Protein AF-A0A6A6PPG0-F1 (afdb_monomer_lite)

Sequence (125 aa):
MTVLASHDFPDIAASISGHSCYSHFILSRYLDPEHLPNMVDIEEANVHFTKSNITAKWTAKEDLSILQLAEKAGLKPLFGCRSAMCGTCEVKLLKGRVYGPEGDFPKGIFICHSYPATAEIEIEL

Foldseek 3Di:
DDDDDDDDDDDDDDDDDDDDPPDPVVVVVPPDPDDDPPPAPDQKAWEQQPQVRDIFIDGVVVVDFLCVRCVVSVHDQFDDDLPCPPCRQWWAWPDADWPADADPDDRIGRSSGIGGNDNYTYIHD

pLDDT: mean 76.43, std 20.37, range [38.19, 96.38]

Secondary structure (DSSP, 8-state):
--------------------TTSSTTTTTSS-TT------S-SEEEEEETTTTEEEEEEGGGT--HHHHHHHTT-----SSSSSSSSTTEEEEEES-EES-B-SSTTEEETTT-EESSSEEEE--

Radius of gyration: 22.71 Å; chains: 1; bounding box: 48×79×25 Å

Organism: NCBI:txid245834

Structure (mmCIF, N/CA/C/O backbone):
data_AF-A0A6A6PPG0-F1
#
_entry.id   AF-A0A6A6PPG0-F1
#
loop_
_atom_site.group_PDB
_atom_site.id
_atom_site.type_symbol
_atom_site.label_atom_id
_atom_site.label_alt_id
_atom_site.label_comp_id
_atom_site.label_asym_id
_atom_site.label_entity_id
_atom_site.label_seq_id
_atom_site.pdbx_PDB_ins_code
_atom_site.Cartn_x
_atom_site.Cartn_y
_atom_site.Cartn_z
_atom_site.occupancy
_atom_site.B_iso_or_equiv
_atom_site.auth_seq_id
_atom_site.auth_comp_id
_atom_site.auth_asym_id
_atom_site.auth_atom_id
_atom_site.pdbx_PDB_model_num
ATOM 1 N N . MET A 1 1 ? 26.754 67.734 9.814 1.00 40.09 1 MET A N 1
ATOM 2 C CA . MET A 1 1 ? 25.555 67.644 8.955 1.00 40.09 1 MET A CA 1
ATOM 3 C C . MET A 1 1 ? 25.585 66.283 8.258 1.00 40.09 1 MET A C 1
ATOM 5 O O . MET A 1 1 ? 26.474 66.073 7.451 1.00 40.09 1 MET A O 1
ATOM 9 N N . THR A 1 2 ? 24.760 65.335 8.733 1.00 38.19 2 THR A N 1
ATOM 10 C CA . THR A 1 2 ? 23.830 64.429 7.993 1.00 38.19 2 THR A CA 1
ATOM 11 C C . THR A 1 2 ? 24.092 64.329 6.473 1.00 38.19 2 THR A C 1
ATOM 13 O O . THR A 1 2 ? 24.193 65.382 5.860 1.00 38.19 2 THR A O 1
ATOM 16 N N . VAL A 1 3 ? 24.161 63.218 5.722 1.00 44.75 3 VAL A N 1
ATOM 17 C CA . VAL A 1 3 ? 23.811 61.769 5.746 1.00 44.75 3 VAL A CA 1
ATOM 18 C C . VAL A 1 3 ? 24.525 61.151 4.508 1.00 44.75 3 VAL A C 1
ATOM 20 O O . VAL A 1 3 ? 24.883 61.896 3.605 1.00 44.75 3 VAL A O 1
ATOM 23 N N . LEU A 1 4 ? 24.830 59.857 4.390 1.00 44.75 4 LEU A N 1
ATOM 24 C CA . LEU A 1 4 ? 23.928 58.787 3.937 1.00 44.75 4 LEU A CA 1
ATOM 25 C C . LEU A 1 4 ? 24.674 57.447 3.975 1.00 44.75 4 LEU A C 1
ATOM 27 O O . LEU A 1 4 ? 25.876 57.371 3.726 1.00 44.75 4 LEU A O 1
ATOM 31 N N . ALA A 1 5 ? 23.900 56.411 4.276 1.00 43.97 5 ALA A N 1
ATOM 32 C CA . ALA A 1 5 ? 24.257 55.010 4.207 1.00 43.97 5 ALA A CA 1
ATOM 33 C C . ALA A 1 5 ? 24.546 54.559 2.767 1.00 43.97 5 ALA A C 1
ATOM 35 O O . ALA A 1 5 ? 23.942 55.063 1.821 1.00 43.97 5 ALA A O 1
ATOM 36 N N . SER A 1 6 ? 25.410 53.557 2.630 1.00 45.62 6 SER A N 1
ATOM 37 C CA . SER A 1 6 ? 25.021 52.203 2.210 1.00 45.62 6 SER A CA 1
ATOM 38 C C . SER A 1 6 ? 26.222 51.496 1.602 1.00 45.62 6 SER A C 1
ATOM 40 O O . SER A 1 6 ? 26.875 51.994 0.691 1.00 45.62 6 SER A O 1
ATOM 42 N N . HIS A 1 7 ? 26.503 50.336 2.179 1.00 44.81 7 HIS A N 1
ATOM 43 C CA . HIS A 1 7 ? 27.483 49.365 1.735 1.00 44.81 7 HIS A CA 1
ATOM 44 C C . HIS A 1 7 ? 27.183 48.890 0.314 1.00 44.81 7 HIS A C 1
ATOM 46 O O . HIS A 1 7 ? 26.040 48.537 0.040 1.00 44.81 7 HIS A O 1
ATOM 52 N N . ASP A 1 8 ? 28.216 48.790 -0.520 1.00 45.78 8 ASP A N 1
ATOM 53 C CA . ASP A 1 8 ? 28.284 47.766 -1.562 1.00 45.78 8 ASP A CA 1
ATOM 54 C C . ASP A 1 8 ? 29.752 47.510 -1.946 1.00 45.78 8 ASP A C 1
ATOM 56 O O . ASP A 1 8 ? 30.415 48.342 -2.559 1.00 45.78 8 ASP A O 1
ATOM 60 N N . PHE A 1 9 ? 30.282 46.382 -1.483 1.00 43.16 9 PHE A N 1
ATOM 61 C CA . PHE A 1 9 ? 31.496 45.710 -1.956 1.00 43.16 9 PHE A CA 1
ATOM 62 C C . PHE A 1 9 ? 31.308 44.215 -1.617 1.00 43.16 9 PHE A C 1
ATOM 64 O O . PHE A 1 9 ? 30.739 43.935 -0.555 1.00 43.16 9 PHE A O 1
ATOM 71 N N . PRO A 1 10 ? 31.887 43.248 -2.354 1.00 45.84 10 PRO A N 1
ATOM 72 C CA . PRO A 1 10 ? 32.477 43.323 -3.687 1.00 45.84 10 PRO A CA 1
ATOM 73 C C . PRO A 1 10 ? 32.045 42.201 -4.656 1.00 45.84 10 PRO A C 1
ATOM 75 O O . PRO A 1 10 ? 31.556 41.131 -4.297 1.00 45.84 10 PRO A O 1
ATOM 78 N N . ASP A 1 11 ? 32.360 42.505 -5.907 1.00 42.19 11 ASP A N 1
ATOM 79 C CA . ASP A 1 11 ? 32.605 41.662 -7.070 1.00 42.19 11 ASP A CA 1
ATOM 80 C C . ASP A 1 11 ? 33.652 40.530 -6.844 1.00 42.19 11 ASP A C 1
ATOM 82 O O . ASP A 1 11 ? 34.475 40.569 -5.927 1.00 42.19 11 ASP A O 1
ATOM 86 N N . ILE A 1 12 ? 33.695 39.618 -7.824 1.00 40.19 12 ILE A N 1
ATOM 87 C CA . ILE A 1 12 ? 34.789 38.703 -8.218 1.00 40.19 12 ILE A CA 1
ATOM 88 C C . ILE A 1 12 ? 34.938 37.338 -7.509 1.00 40.19 12 ILE A C 1
ATOM 90 O O . ILE A 1 12 ? 35.632 37.158 -6.513 1.00 40.19 12 ILE A O 1
ATOM 94 N N . ALA A 1 13 ? 34.359 36.343 -8.187 1.00 48.34 13 ALA A N 1
ATOM 95 C CA . ALA A 1 13 ? 34.917 35.039 -8.564 1.00 48.34 13 ALA A CA 1
ATOM 96 C C . ALA A 1 13 ? 36.011 34.385 -7.690 1.00 48.34 13 ALA A C 1
ATOM 98 O O . ALA A 1 13 ? 37.182 34.759 -7.717 1.00 48.34 13 ALA A O 1
ATOM 99 N N . ALA A 1 14 ? 35.660 33.228 -7.126 1.00 39.81 14 ALA A N 1
ATOM 100 C CA . ALA A 1 14 ? 36.604 32.146 -6.882 1.00 39.81 14 ALA A CA 1
ATOM 101 C C . ALA A 1 14 ? 36.008 30.831 -7.399 1.00 39.81 14 ALA A C 1
ATOM 103 O O . ALA A 1 14 ? 35.124 30.235 -6.784 1.00 39.81 14 ALA A O 1
ATOM 104 N N . SER A 1 15 ? 36.512 30.381 -8.550 1.00 47.50 15 SER A N 1
ATOM 105 C CA . SER A 1 15 ? 36.468 28.977 -8.944 1.00 47.50 15 SER A CA 1
ATOM 106 C C . SER A 1 15 ? 37.089 28.141 -7.828 1.00 47.50 15 SER A C 1
ATOM 108 O O . SER A 1 15 ? 38.309 28.113 -7.681 1.00 47.50 15 SER A O 1
ATOM 110 N N . ILE A 1 16 ? 36.254 27.448 -7.060 1.00 47.28 16 ILE A N 1
ATOM 111 C CA . ILE A 1 16 ? 36.680 26.340 -6.210 1.00 47.28 16 ILE A CA 1
ATOM 112 C C . ILE A 1 16 ? 36.076 25.051 -6.756 1.00 47.28 16 ILE A C 1
ATOM 114 O O . ILE A 1 16 ? 34.900 24.731 -6.613 1.00 47.28 16 ILE A O 1
ATOM 118 N N . SER A 1 17 ? 36.952 24.353 -7.465 1.00 45.81 17 SER A N 1
ATOM 119 C CA . SER A 1 17 ? 36.985 22.912 -7.651 1.00 45.81 17 SER A CA 1
ATOM 120 C C . SER A 1 17 ? 36.299 22.142 -6.522 1.00 45.81 17 SER A C 1
ATOM 122 O O . SER A 1 17 ? 36.791 22.147 -5.399 1.00 45.81 17 SER A O 1
ATOM 124 N N . GLY A 1 18 ? 35.224 21.440 -6.893 1.00 50.72 18 GLY A N 1
ATOM 125 C CA . GLY A 1 18 ? 34.611 20.333 -6.164 1.00 50.72 18 GLY A CA 1
ATOM 126 C C . GLY A 1 18 ? 34.004 20.709 -4.819 1.00 50.72 18 GLY A C 1
ATOM 127 O O . GLY A 1 18 ? 34.734 20.978 -3.887 1.00 50.72 18 GLY A O 1
ATOM 128 N N . HIS A 1 19 ? 32.677 20.627 -4.694 1.00 45.31 19 HIS A N 1
ATOM 129 C CA . HIS A 1 19 ? 32.000 20.051 -3.525 1.00 45.31 19 HIS A CA 1
ATOM 130 C C . HIS A 1 19 ? 30.484 19.972 -3.771 1.00 45.31 19 HIS A C 1
ATOM 132 O O . HIS A 1 19 ? 29.809 20.973 -3.964 1.00 45.31 19 HIS A O 1
ATOM 138 N N . SER A 1 20 ? 29.985 18.735 -3.720 1.00 44.91 20 SER A N 1
ATOM 139 C CA . SER A 1 20 ? 28.625 18.312 -3.371 1.00 44.91 20 SER A CA 1
ATOM 140 C C . SER A 1 20 ? 27.429 18.959 -4.094 1.00 44.91 20 SER A C 1
ATOM 142 O O . SER A 1 20 ? 26.949 20.038 -3.758 1.00 44.91 20 SER A O 1
ATOM 144 N N . CYS A 1 21 ? 26.850 18.165 -4.998 1.00 51.28 21 CYS A N 1
ATOM 145 C CA . CYS A 1 21 ? 25.578 18.329 -5.713 1.00 51.28 21 CYS A CA 1
ATOM 146 C C . CYS A 1 21 ? 24.321 18.612 -4.855 1.00 51.28 21 CYS A C 1
ATOM 148 O O . CYS A 1 21 ? 23.227 18.675 -5.405 1.00 51.28 21 CYS A O 1
ATOM 150 N N . TYR A 1 22 ? 24.411 18.738 -3.530 1.00 46.84 22 TYR A N 1
ATOM 151 C CA . TYR A 1 22 ? 23.231 18.575 -2.675 1.00 46.84 22 TYR A CA 1
ATOM 152 C C . TYR A 1 22 ? 22.603 19.877 -2.156 1.00 46.84 22 TYR A C 1
ATOM 154 O O . TYR A 1 22 ? 21.423 19.887 -1.832 1.00 46.84 22 TYR A O 1
ATOM 162 N N . SER A 1 23 ? 23.344 20.987 -2.068 1.00 53.19 23 SER A N 1
ATOM 163 C CA . SER A 1 23 ? 22.879 22.119 -1.242 1.00 53.19 23 SER A CA 1
ATOM 164 C C . SER A 1 23 ? 22.068 23.189 -1.990 1.00 53.19 23 SER A C 1
ATOM 166 O O . SER A 1 23 ? 21.187 23.809 -1.403 1.00 53.19 23 SER A O 1
ATOM 168 N N . HIS A 1 24 ? 22.297 23.403 -3.292 1.00 47.84 24 HIS A N 1
ATOM 169 C CA . HIS A 1 24 ? 21.599 24.480 -4.019 1.00 47.84 24 HIS A CA 1
ATOM 170 C C . HIS A 1 24 ? 20.208 24.069 -4.532 1.00 47.84 24 HIS A C 1
ATOM 172 O O . HIS A 1 24 ? 19.325 24.906 -4.675 1.00 47.84 24 HIS A O 1
ATOM 178 N N . PHE A 1 25 ? 19.970 22.779 -4.774 1.00 46.22 25 PHE A N 1
ATOM 179 C CA . PHE A 1 25 ? 18.705 22.318 -5.361 1.00 46.22 25 PHE A CA 1
ATOM 180 C C . PHE A 1 25 ? 17.545 22.246 -4.349 1.00 46.22 25 PHE A C 1
ATOM 182 O O . PHE A 1 25 ? 16.379 22.242 -4.735 1.00 46.22 25 PHE A O 1
ATOM 189 N N . ILE A 1 26 ? 17.851 22.203 -3.049 1.00 51.47 26 ILE A N 1
ATOM 190 C CA . ILE A 1 26 ? 16.857 22.006 -1.983 1.00 51.47 26 ILE A CA 1
ATOM 191 C C . ILE A 1 26 ? 16.145 23.314 -1.600 1.00 51.47 26 ILE A C 1
ATOM 193 O O . ILE A 1 26 ? 14.991 23.271 -1.185 1.00 51.47 26 ILE A O 1
ATOM 197 N N . LEU A 1 27 ? 16.776 24.482 -1.781 1.00 48.62 27 LEU A N 1
ATOM 198 C CA . LEU A 1 27 ? 16.194 25.762 -1.348 1.00 48.62 27 LEU A CA 1
ATOM 199 C C . LEU A 1 27 ? 15.224 26.389 -2.360 1.00 48.62 27 LEU A C 1
ATOM 201 O O . LEU A 1 27 ? 14.291 27.070 -1.949 1.00 48.62 27 LEU A O 1
ATOM 205 N N . SER A 1 28 ? 15.375 26.133 -3.662 1.00 46.62 28 SER A N 1
ATOM 206 C CA . SER A 1 28 ? 14.468 26.694 -4.679 1.00 46.62 28 SER A CA 1
ATOM 207 C C . SER A 1 28 ? 13.179 25.892 -4.868 1.00 46.62 28 SER A C 1
ATOM 209 O O . SER A 1 28 ? 12.239 26.405 -5.454 1.00 46.62 28 SER A O 1
ATOM 211 N N . ARG A 1 29 ? 13.114 24.648 -4.374 1.00 47.09 29 ARG A N 1
ATOM 212 C CA . ARG A 1 29 ? 11.937 23.770 -4.510 1.00 47.09 29 ARG A CA 1
ATOM 213 C C . ARG A 1 29 ? 10.970 23.852 -3.319 1.00 47.09 29 ARG A C 1
ATOM 215 O O . ARG A 1 29 ? 9.968 23.150 -3.299 1.00 47.09 29 ARG A O 1
ATOM 222 N N . TYR A 1 30 ? 11.294 24.671 -2.316 1.00 51.12 30 TYR A N 1
ATOM 223 C CA . TYR A 1 30 ? 10.551 24.797 -1.054 1.00 51.12 30 TYR A CA 1
ATOM 224 C C . TYR A 1 30 ? 9.745 26.108 -0.946 1.00 51.12 30 TYR A C 1
ATOM 226 O O . TYR A 1 30 ? 9.204 26.409 0.115 1.00 51.12 30 TYR A O 1
ATOM 234 N N . LEU A 1 31 ? 9.682 26.905 -2.020 1.00 51.00 31 LEU A N 1
ATOM 235 C CA . LEU A 1 31 ? 9.028 28.222 -2.057 1.00 51.00 31 LEU A CA 1
ATOM 236 C C . LEU A 1 31 ? 7.836 28.293 -3.030 1.00 51.00 31 LEU A C 1
ATOM 238 O O . LEU A 1 31 ? 7.403 29.389 -3.367 1.00 51.00 31 LEU A O 1
ATOM 242 N N . ASP A 1 32 ? 7.261 27.154 -3.420 1.00 47.28 32 ASP A N 1
ATOM 243 C CA . ASP A 1 32 ? 6.026 27.097 -4.210 1.00 47.28 32 ASP A CA 1
ATOM 244 C C . ASP A 1 32 ? 4.937 26.345 -3.415 1.00 47.28 32 ASP A C 1
ATOM 246 O O . ASP A 1 32 ? 4.938 25.113 -3.384 1.00 47.28 32 ASP A O 1
ATOM 250 N N . PRO A 1 33 ? 4.005 27.041 -2.736 1.00 52.50 33 PRO A N 1
ATOM 251 C CA . PRO A 1 33 ? 2.985 26.418 -1.882 1.00 52.50 33 PRO A CA 1
ATOM 252 C C . PRO A 1 33 ? 1.832 25.709 -2.629 1.00 52.50 33 PRO A C 1
ATOM 254 O O . PRO A 1 33 ? 0.813 25.409 -2.012 1.00 52.50 33 PRO A O 1
ATOM 257 N N . GLU A 1 34 ? 1.953 25.423 -3.930 1.00 52.62 34 GLU A N 1
ATOM 258 C CA . GLU A 1 34 ? 0.802 24.979 -4.740 1.00 52.62 34 GLU A CA 1
ATOM 259 C C . GLU A 1 34 ? 1.091 23.973 -5.873 1.00 52.62 34 GLU A C 1
ATOM 261 O O . GLU A 1 34 ? 0.201 23.703 -6.675 1.00 52.62 34 GLU A O 1
ATOM 266 N N . HIS A 1 35 ? 2.270 23.340 -5.943 1.00 54.25 35 HIS A N 1
ATOM 267 C CA . HIS A 1 35 ? 2.545 22.365 -7.011 1.00 54.25 35 HIS A CA 1
ATOM 268 C C . HIS A 1 35 ? 3.061 21.013 -6.515 1.00 54.25 35 HIS A C 1
ATOM 270 O O . HIS A 1 35 ? 4.262 20.819 -6.363 1.00 54.25 35 HIS A O 1
ATOM 276 N N . LEU A 1 36 ? 2.147 20.043 -6.425 1.00 49.12 36 LEU A N 1
ATOM 277 C CA . LEU A 1 36 ? 2.264 18.775 -7.154 1.00 49.12 36 LEU A CA 1
ATOM 278 C C . LEU A 1 36 ? 0.843 18.250 -7.438 1.00 49.12 36 LEU A C 1
ATOM 280 O O . LEU A 1 36 ? 0.043 18.139 -6.508 1.00 49.12 36 LEU A O 1
ATOM 284 N N . PRO A 1 37 ? 0.491 17.944 -8.702 1.00 46.81 37 PRO A N 1
ATOM 285 C CA . PRO A 1 37 ? -0.790 17.334 -9.007 1.00 46.81 37 PRO A CA 1
ATOM 286 C C . PRO A 1 37 ? -0.800 15.938 -8.387 1.00 46.81 37 PRO A C 1
ATOM 288 O O . PRO A 1 37 ? -0.078 15.045 -8.832 1.00 46.81 37 PRO A O 1
ATOM 291 N N . ASN A 1 38 ? -1.626 15.756 -7.358 1.00 53.41 38 ASN A N 1
ATOM 292 C CA . ASN A 1 38 ? -2.061 14.436 -6.940 1.00 53.41 38 ASN A CA 1
ATOM 293 C C . ASN A 1 38 ? -2.768 13.827 -8.162 1.00 53.41 38 ASN A C 1
ATOM 295 O O . ASN A 1 38 ? -3.919 14.144 -8.452 1.00 53.41 38 ASN A O 1
ATOM 299 N N . MET A 1 39 ? -2.073 12.978 -8.925 1.00 52.94 39 MET A N 1
ATOM 300 C CA . MET A 1 39 ? -2.691 12.083 -9.914 1.00 52.94 39 MET A CA 1
ATOM 301 C C . MET A 1 39 ? -3.414 10.945 -9.186 1.00 52.94 39 MET A C 1
ATOM 303 O O . MET A 1 39 ? -3.251 9.767 -9.491 1.00 52.94 39 MET A O 1
ATOM 307 N N . VAL A 1 40 ? -4.170 11.296 -8.157 1.00 58.19 40 VAL A N 1
ATOM 308 C CA . VAL A 1 40 ? -4.932 10.380 -7.344 1.00 58.19 40 VAL A CA 1
ATOM 309 C C . VAL A 1 40 ? -6.350 10.914 -7.413 1.00 58.19 40 VAL A C 1
ATOM 311 O O . VAL A 1 40 ? -6.684 11.915 -6.796 1.00 58.19 40 VAL A O 1
ATOM 314 N N . ASP A 1 41 ? -7.176 10.250 -8.221 1.00 70.12 41 ASP A N 1
ATOM 315 C CA . ASP A 1 41 ? -8.607 10.548 -8.410 1.00 70.12 41 ASP A CA 1
ATOM 316 C C . ASP A 1 41 ? -9.429 10.404 -7.106 1.00 70.12 41 ASP A C 1
ATOM 318 O O . ASP A 1 41 ? -10.634 10.623 -7.083 1.00 70.12 41 ASP A O 1
ATOM 322 N N . ILE A 1 42 ? -8.777 10.027 -6.000 1.00 84.44 42 ILE A N 1
ATOM 323 C CA . ILE A 1 42 ? -9.386 9.816 -4.693 1.00 84.44 42 ILE A CA 1
ATOM 324 C C . ILE A 1 42 ? -8.810 10.796 -3.662 1.00 84.44 42 ILE A C 1
ATOM 326 O O . ILE A 1 42 ? -7.602 10.904 -3.473 1.00 84.44 42 ILE A O 1
ATOM 330 N N . GLU A 1 43 ? -9.686 11.503 -2.952 1.00 89.12 43 GLU A N 1
ATOM 331 C CA . GLU A 1 43 ? -9.274 12.411 -1.870 1.00 89.12 43 GLU A CA 1
ATOM 332 C C . GLU A 1 43 ? -8.955 11.660 -0.570 1.00 89.12 43 GLU A C 1
ATOM 334 O O . GLU A 1 43 ? -8.159 12.117 0.256 1.00 89.12 43 GLU A O 1
ATOM 339 N N . GLU A 1 44 ? -9.570 10.493 -0.386 1.00 91.94 44 GLU A N 1
ATOM 340 C CA . GLU A 1 44 ? -9.388 9.632 0.771 1.00 91.94 44 GLU A CA 1
ATOM 341 C C . GLU A 1 44 ? -9.469 8.150 0.398 1.00 91.94 44 GLU A C 1
ATOM 343 O O . GLU A 1 44 ? -10.173 7.757 -0.534 1.00 91.94 44 GLU A O 1
ATOM 348 N N . ALA A 1 45 ? -8.743 7.325 1.150 1.00 93.75 45 ALA A N 1
ATOM 349 C CA . ALA A 1 45 ? -8.770 5.878 1.016 1.00 93.75 45 ALA A CA 1
ATOM 350 C C . ALA A 1 45 ? -8.696 5.194 2.382 1.00 93.75 45 ALA A C 1
ATOM 352 O O . ALA A 1 45 ? -8.015 5.664 3.291 1.00 93.75 45 ALA A O 1
ATOM 353 N N . ASN A 1 46 ? -9.344 4.044 2.517 1.00 95.12 46 ASN A N 1
ATOM 354 C CA . ASN A 1 46 ? -9.182 3.150 3.653 1.00 95.12 46 ASN A CA 1
ATOM 355 C C . ASN A 1 46 ? -8.183 2.054 3.289 1.00 95.12 46 ASN A C 1
ATOM 357 O O . ASN A 1 46 ? -8.400 1.280 2.355 1.00 95.12 46 ASN A O 1
ATOM 361 N N . VAL A 1 47 ? -7.091 1.994 4.044 1.00 95.12 47 VAL A N 1
ATOM 362 C CA . VAL A 1 47 ? -6.034 0.998 3.885 1.00 95.12 47 VAL A CA 1
ATOM 363 C C . VAL A 1 47 ? -6.158 -0.013 5.012 1.00 95.12 47 VAL A C 1
ATOM 365 O O . VAL A 1 47 ? -5.935 0.321 6.176 1.00 95.12 47 VAL A O 1
ATOM 368 N N . HIS A 1 48 ? -6.529 -1.244 4.672 1.00 96.38 48 HIS A N 1
ATOM 369 C CA . HIS A 1 48 ? -6.641 -2.337 5.627 1.00 96.38 48 HIS A CA 1
ATOM 370 C C . HIS A 1 48 ? -5.385 -3.217 5.586 1.00 96.38 48 HIS A C 1
ATOM 372 O O . HIS A 1 48 ? -5.078 -3.852 4.575 1.00 96.38 48 HIS A O 1
ATOM 378 N N . PHE A 1 49 ? -4.674 -3.259 6.707 1.00 95.12 49 PHE A N 1
ATOM 379 C CA . PHE A 1 49 ? -3.506 -4.096 6.953 1.00 95.12 49 PHE A CA 1
ATOM 380 C C . PHE A 1 49 ? -3.983 -5.422 7.563 1.00 95.12 49 PHE A C 1
ATOM 382 O O . PHE A 1 49 ? -4.280 -5.490 8.759 1.00 95.12 49 PHE A O 1
ATOM 389 N N . THR A 1 50 ? -4.151 -6.464 6.739 1.00 93.75 50 THR A N 1
ATOM 390 C CA . THR A 1 50 ? -4.840 -7.704 7.149 1.00 93.75 50 THR A CA 1
ATOM 391 C C . THR A 1 50 ? -4.043 -8.556 8.134 1.00 93.75 50 THR A C 1
ATOM 393 O O . THR A 1 50 ? -4.633 -9.288 8.922 1.00 93.75 50 THR A O 1
ATOM 396 N N . LYS A 1 51 ? -2.708 -8.502 8.097 1.00 91.88 51 LYS A N 1
ATOM 397 C CA . LYS A 1 51 ? -1.839 -9.280 8.995 1.00 91.88 51 LYS A CA 1
ATOM 398 C C . LYS A 1 51 ? -1.817 -8.670 10.391 1.00 91.88 51 LYS A C 1
ATOM 400 O O . LYS A 1 51 ? -1.784 -9.396 11.381 1.00 91.88 51 LYS A O 1
ATOM 405 N N . SER A 1 52 ? -1.884 -7.346 10.452 1.00 90.81 52 SER A N 1
ATOM 406 C CA . SER A 1 52 ? -1.925 -6.585 11.697 1.00 90.81 52 SER A CA 1
ATOM 407 C C . SER A 1 52 ? -3.350 -6.276 12.182 1.00 90.81 52 SER A C 1
ATOM 409 O O . SER A 1 52 ? -3.520 -5.780 13.293 1.00 90.81 52 SER A O 1
ATOM 411 N N . ASN A 1 53 ? -4.371 -6.578 11.370 1.00 92.81 53 ASN A N 1
ATOM 412 C CA . ASN A 1 53 ? -5.790 -6.288 11.612 1.00 92.81 53 ASN A CA 1
ATOM 413 C C . ASN A 1 53 ? -6.041 -4.809 11.983 1.00 92.81 53 ASN A C 1
ATOM 415 O O . ASN A 1 53 ? -6.837 -4.486 12.869 1.00 92.81 53 ASN A O 1
ATOM 419 N N . ILE A 1 54 ? -5.328 -3.900 11.313 1.00 93.44 54 ILE A N 1
ATOM 420 C CA . ILE A 1 54 ? -5.410 -2.450 11.523 1.00 93.44 54 ILE A CA 1
ATOM 421 C C . ILE A 1 54 ? -5.917 -1.801 10.241 1.00 93.44 54 ILE A C 1
ATOM 423 O O . ILE A 1 54 ? -5.498 -2.151 9.144 1.00 93.44 54 ILE A O 1
ATOM 427 N N . THR A 1 55 ? -6.821 -0.833 10.371 1.00 94.25 55 THR A N 1
ATOM 428 C CA . THR A 1 55 ? -7.267 -0.001 9.247 1.00 94.25 55 THR 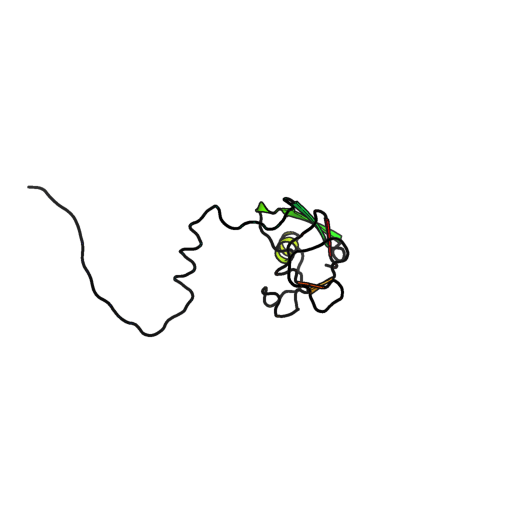A CA 1
ATOM 429 C C . THR A 1 55 ? -6.809 1.427 9.478 1.00 94.25 55 THR A C 1
ATOM 431 O O . THR A 1 55 ? -7.064 1.988 10.543 1.00 94.25 55 THR A O 1
ATOM 434 N N . ALA A 1 56 ? -6.144 2.015 8.489 1.00 94.50 56 ALA A N 1
ATOM 435 C CA . ALA A 1 56 ? -5.729 3.408 8.513 1.00 94.50 56 ALA A CA 1
ATOM 436 C C . ALA A 1 56 ? -6.423 4.194 7.400 1.00 94.50 56 ALA A C 1
ATOM 438 O O . ALA A 1 56 ? -6.556 3.716 6.272 1.00 94.50 56 ALA A O 1
ATOM 439 N N . LYS A 1 57 ? -6.840 5.420 7.725 1.00 94.69 57 LYS A N 1
ATOM 440 C CA . LYS A 1 57 ? -7.377 6.360 6.744 1.00 94.69 57 LYS A CA 1
ATOM 441 C C . LYS A 1 57 ? -6.219 7.114 6.100 1.00 94.69 57 LYS A C 1
ATOM 443 O O . LYS A 1 57 ? -5.464 7.794 6.788 1.00 94.69 57 LYS A O 1
ATOM 448 N N . TRP A 1 58 ? -6.101 6.981 4.790 1.00 94.25 58 TRP A N 1
ATOM 449 C CA . TRP A 1 58 ? -5.218 7.762 3.943 1.00 94.25 58 TRP A CA 1
ATOM 450 C C . TRP A 1 58 ? -5.970 8.972 3.392 1.00 94.25 58 TRP A C 1
ATOM 452 O O . TRP A 1 58 ? -7.141 8.852 3.022 1.00 94.25 58 TRP A O 1
ATOM 462 N N . THR A 1 59 ? -5.310 10.124 3.306 1.00 90.12 59 THR A N 1
ATOM 463 C CA . THR A 1 59 ? -5.863 11.311 2.647 1.00 90.12 59 THR A CA 1
ATOM 464 C C . THR A 1 59 ? -4.842 11.921 1.694 1.00 90.12 59 THR A C 1
ATOM 466 O O . THR A 1 59 ? -3.658 12.010 2.023 1.00 90.12 59 THR A O 1
ATOM 469 N N . ALA A 1 60 ? -5.303 12.394 0.534 1.00 86.44 60 ALA A N 1
ATOM 470 C CA . ALA A 1 60 ? -4.443 13.011 -0.478 1.00 86.44 60 ALA A CA 1
ATOM 471 C C . ALA A 1 60 ? -3.735 14.273 0.043 1.00 86.44 60 ALA A C 1
ATOM 473 O O . ALA A 1 60 ? -2.631 14.594 -0.382 1.00 86.44 60 ALA A O 1
ATOM 474 N N . LYS A 1 61 ? -4.332 14.960 1.027 1.00 83.94 61 LYS A N 1
ATOM 475 C CA . LYS A 1 61 ? -3.739 16.134 1.689 1.00 83.94 61 LYS A CA 1
ATOM 476 C C . LYS A 1 61 ? -2.450 15.824 2.446 1.00 83.94 61 LYS A C 1
ATOM 478 O O . LYS A 1 61 ? -1.629 16.717 2.619 1.00 83.94 61 LYS A O 1
ATOM 483 N N . GLU A 1 62 ? -2.310 14.604 2.955 1.00 82.62 62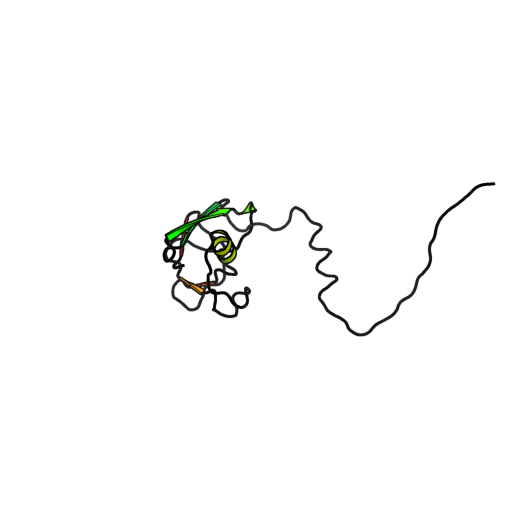 GLU A N 1
ATOM 484 C CA . GLU A 1 62 ? -1.128 14.207 3.720 1.00 82.62 62 GLU A CA 1
ATOM 485 C C . GLU A 1 62 ? 0.009 13.713 2.817 1.00 82.62 62 GLU A C 1
ATOM 487 O O . GLU A 1 62 ? 1.146 13.658 3.279 1.00 82.62 62 GLU A O 1
ATOM 492 N N . ASP A 1 63 ? -0.292 13.361 1.560 1.00 81.81 63 ASP A N 1
ATOM 493 C CA . ASP A 1 63 ? 0.661 12.871 0.552 1.00 81.81 63 ASP A CA 1
ATOM 494 C C . ASP A 1 63 ? 1.584 11.745 1.071 1.00 81.81 63 ASP A C 1
ATOM 496 O O . ASP A 1 63 ? 2.768 11.651 0.755 1.00 81.81 63 ASP A O 1
ATOM 500 N N . LEU A 1 64 ? 1.045 10.872 1.929 1.00 88.62 64 LEU A N 1
ATOM 501 C CA . LEU A 1 64 ? 1.818 9.802 2.560 1.00 88.62 64 LEU A CA 1
ATOM 502 C C . LEU A 1 64 ? 1.885 8.571 1.659 1.00 88.62 64 LEU A C 1
ATOM 504 O O . LEU A 1 64 ? 0.880 8.130 1.112 1.00 88.62 64 LEU A O 1
ATOM 508 N N . SER A 1 65 ? 3.042 7.930 1.576 1.00 91.75 65 SER A N 1
ATOM 509 C CA . SER A 1 65 ? 3.116 6.566 1.038 1.00 91.75 65 SER A CA 1
ATOM 510 C C . SER A 1 65 ? 2.399 5.566 1.958 1.00 91.75 65 SER A C 1
ATOM 512 O O . SER A 1 65 ? 2.236 5.803 3.161 1.00 91.75 65 SER A O 1
ATOM 514 N N . ILE A 1 66 ? 2.020 4.399 1.425 1.00 93.25 66 ILE A N 1
ATOM 515 C CA . ILE A 1 66 ? 1.429 3.309 2.225 1.00 93.25 66 ILE A CA 1
ATOM 516 C C . ILE A 1 66 ? 2.361 2.894 3.380 1.00 93.25 66 ILE A C 1
ATOM 518 O O . ILE A 1 66 ? 1.884 2.598 4.476 1.00 93.25 66 ILE A O 1
ATOM 522 N N . LEU A 1 67 ? 3.685 2.930 3.172 1.00 93.69 67 LEU A N 1
ATOM 523 C CA . LEU A 1 67 ? 4.678 2.699 4.225 1.00 93.69 67 LEU A CA 1
ATOM 524 C C . LEU A 1 67 ? 4.519 3.695 5.379 1.00 93.69 67 LEU A C 1
ATOM 526 O O . LEU A 1 67 ? 4.391 3.282 6.528 1.00 93.69 67 LEU A O 1
ATOM 530 N N . GLN A 1 68 ? 4.509 4.995 5.075 1.00 92.31 68 GLN A N 1
ATOM 531 C CA . GLN A 1 68 ? 4.407 6.040 6.097 1.00 92.31 68 GLN A CA 1
ATOM 532 C C . GLN A 1 68 ? 3.064 5.986 6.827 1.00 92.31 68 GLN A C 1
ATOM 534 O O . GLN A 1 68 ? 3.005 6.229 8.031 1.00 92.31 68 GLN A O 1
ATOM 539 N N . LEU A 1 69 ? 1.988 5.633 6.119 1.00 93.94 69 LEU A N 1
ATOM 540 C CA . LEU A 1 69 ? 0.683 5.409 6.728 1.00 93.94 69 LEU A CA 1
ATOM 541 C C . LEU A 1 69 ? 0.718 4.244 7.726 1.00 93.94 69 LEU A C 1
ATOM 543 O O . LEU A 1 69 ? 0.188 4.367 8.829 1.00 93.94 69 LEU A O 1
ATOM 547 N N . ALA A 1 70 ? 1.369 3.136 7.363 1.00 93.25 70 ALA A N 1
ATOM 548 C CA . ALA A 1 70 ? 1.558 1.992 8.248 1.00 93.25 70 ALA A CA 1
ATOM 549 C C . ALA A 1 70 ? 2.395 2.371 9.483 1.00 93.25 70 ALA A C 1
ATOM 551 O O . ALA A 1 70 ? 1.996 2.071 10.608 1.00 93.25 70 ALA A O 1
ATOM 552 N N . GLU A 1 71 ? 3.505 3.093 9.294 1.00 93.06 71 GLU A N 1
ATOM 553 C CA . GLU A 1 71 ? 4.337 3.611 10.391 1.00 93.06 71 GLU A CA 1
ATOM 554 C C . GLU A 1 71 ? 3.525 4.522 11.331 1.00 93.06 71 GLU A C 1
ATOM 556 O O . GLU A 1 71 ? 3.588 4.375 12.553 1.00 93.06 71 GLU A O 1
ATOM 561 N N . LYS A 1 72 ? 2.694 5.416 10.776 1.00 92.19 72 LYS A N 1
ATOM 562 C CA . LYS A 1 72 ? 1.802 6.304 11.540 1.00 92.19 72 LYS A CA 1
ATOM 563 C C . LYS A 1 72 ? 0.716 5.537 12.300 1.00 92.19 72 LYS A C 1
ATOM 565 O O . LYS A 1 72 ? 0.333 5.949 13.392 1.00 92.19 72 LYS A O 1
ATOM 570 N N . ALA A 1 73 ? 0.258 4.411 11.757 1.00 91.06 73 ALA A N 1
ATOM 571 C CA . ALA A 1 73 ? -0.658 3.493 12.429 1.00 91.06 73 ALA A CA 1
ATOM 572 C C . ALA A 1 73 ? 0.024 2.645 13.527 1.00 91.06 73 ALA A C 1
ATOM 574 O O . ALA A 1 73 ? -0.642 1.849 14.187 1.00 91.06 73 ALA A O 1
ATOM 575 N N . GLY A 1 74 ? 1.335 2.813 13.744 1.00 91.56 74 GLY A N 1
ATOM 576 C CA . GLY A 1 74 ? 2.114 2.083 14.746 1.00 91.56 74 GLY A CA 1
ATOM 577 C C . GLY A 1 74 ? 2.674 0.747 14.254 1.00 91.56 74 GLY A C 1
ATOM 578 O O . GLY A 1 74 ? 3.245 -0.004 15.049 1.00 91.56 74 GLY A O 1
ATOM 579 N N . LEU A 1 75 ? 2.539 0.444 12.961 1.00 90.69 75 LEU A N 1
ATOM 580 C CA . LEU A 1 75 ? 3.126 -0.746 12.353 1.00 90.69 75 LEU A CA 1
ATOM 581 C C . LEU A 1 75 ? 4.619 -0.545 12.100 1.00 90.69 75 LEU A C 1
ATOM 583 O O . LEU A 1 75 ? 5.108 0.570 11.930 1.00 90.69 75 LEU A O 1
ATOM 587 N N . LYS A 1 76 ? 5.352 -1.659 12.043 1.00 89.50 76 LYS A N 1
ATOM 588 C CA . LYS A 1 76 ? 6.783 -1.682 11.709 1.00 89.50 76 LYS A CA 1
ATOM 589 C C . LYS A 1 76 ? 7.034 -2.568 10.484 1.00 89.50 76 LYS A C 1
ATOM 591 O O . LYS A 1 76 ? 7.642 -3.629 10.626 1.00 89.50 76 LYS A O 1
ATOM 596 N N . PRO A 1 77 ? 6.525 -2.181 9.299 1.00 88.25 77 PRO A N 1
ATOM 597 C CA . PRO A 1 77 ? 6.849 -2.866 8.053 1.00 88.25 77 PRO A CA 1
ATOM 598 C C . PRO A 1 77 ? 8.358 -2.909 7.804 1.00 88.25 77 PRO A C 1
ATOM 600 O O . PRO A 1 77 ? 9.096 -1.994 8.174 1.00 88.25 77 PRO A O 1
ATOM 603 N N . LEU A 1 78 ? 8.810 -3.956 7.115 1.00 86.06 78 LEU A N 1
ATOM 604 C CA . LEU A 1 78 ? 10.187 -4.035 6.642 1.00 86.06 78 LEU A CA 1
ATOM 605 C C . LEU A 1 78 ? 10.405 -3.005 5.525 1.00 86.06 78 LEU A C 1
ATOM 607 O O . LEU A 1 78 ? 9.641 -2.927 4.564 1.00 86.06 78 LEU A O 1
ATOM 611 N N . PHE A 1 79 ? 11.465 -2.207 5.644 1.00 87.94 79 PHE A N 1
ATOM 612 C CA . PHE A 1 79 ? 11.889 -1.266 4.612 1.00 87.94 79 PHE A CA 1
ATOM 613 C C . PHE A 1 79 ? 13.416 -1.253 4.495 1.00 87.94 79 PHE A C 1
ATOM 615 O O . PHE A 1 79 ? 14.125 -1.566 5.448 1.00 87.94 79 PHE A O 1
ATOM 622 N N . GLY A 1 80 ? 13.916 -0.886 3.313 1.00 86.75 80 GLY A N 1
ATOM 623 C CA . GLY A 1 80 ? 15.349 -0.763 3.032 1.00 86.75 80 GLY A CA 1
ATOM 624 C C . GLY A 1 80 ? 15.674 0.572 2.369 1.00 86.75 80 GLY A C 1
ATOM 625 O O . GLY A 1 80 ? 15.943 1.556 3.047 1.00 86.75 80 GLY A O 1
ATOM 626 N N . CYS A 1 81 ? 15.608 0.620 1.034 1.00 87.12 81 CYS A N 1
ATOM 627 C CA . CYS A 1 81 ? 16.042 1.781 0.243 1.00 87.12 81 CYS A CA 1
ATOM 628 C C . CYS A 1 81 ? 15.026 2.928 0.120 1.00 87.12 81 CYS A C 1
ATOM 630 O O . CYS A 1 81 ? 15.417 4.025 -0.249 1.00 87.12 81 CYS A O 1
ATOM 632 N N . ARG A 1 82 ? 13.729 2.688 0.374 1.00 88.00 82 ARG A N 1
ATOM 633 C CA . ARG A 1 82 ? 12.630 3.656 0.141 1.00 88.00 82 ARG A CA 1
ATOM 634 C C . ARG A 1 82 ? 12.544 4.221 -1.294 1.00 88.00 82 ARG A C 1
ATOM 636 O O . ARG A 1 82 ? 11.903 5.238 -1.516 1.00 88.00 82 ARG A O 1
ATOM 643 N N . SER A 1 83 ? 13.133 3.535 -2.271 1.00 83.88 83 SER A N 1
ATOM 644 C CA . SER A 1 83 ? 13.111 3.921 -3.693 1.00 83.88 83 SER A CA 1
ATOM 645 C C . SER A 1 83 ? 12.564 2.816 -4.604 1.00 83.88 83 SER A C 1
ATOM 647 O O . SER A 1 83 ? 12.787 2.856 -5.804 1.00 83.88 83 SER A O 1
ATOM 649 N N . ALA A 1 84 ? 11.898 1.800 -4.037 1.00 81.50 84 ALA A N 1
ATOM 650 C CA . ALA A 1 84 ? 11.406 0.614 -4.755 1.00 81.50 84 ALA A CA 1
ATOM 651 C C . ALA A 1 84 ? 12.488 -0.202 -5.506 1.00 81.50 84 ALA A C 1
ATOM 653 O O . ALA A 1 84 ? 12.171 -0.991 -6.384 1.00 81.50 84 ALA A O 1
ATOM 654 N N . MET A 1 85 ? 13.768 -0.055 -5.143 1.00 84.25 85 MET A N 1
ATOM 655 C CA . MET A 1 85 ? 14.884 -0.746 -5.815 1.00 84.25 85 MET A CA 1
ATOM 656 C C . MET A 1 85 ? 15.355 -2.011 -5.088 1.00 84.25 85 MET A C 1
ATOM 658 O O . MET A 1 85 ? 15.925 -2.902 -5.702 1.00 84.25 85 MET A O 1
ATOM 662 N N . CYS A 1 86 ? 15.178 -2.083 -3.766 1.00 87.38 86 CYS A N 1
ATOM 663 C CA . CYS A 1 86 ? 15.751 -3.159 -2.948 1.00 87.38 86 CYS A CA 1
ATOM 664 C C . CYS A 1 86 ? 14.803 -4.338 -2.696 1.00 87.38 86 CYS A C 1
ATOM 666 O O . CYS A 1 86 ? 15.204 -5.294 -2.042 1.00 87.38 86 CYS A O 1
ATOM 668 N N . GLY A 1 87 ? 13.534 -4.243 -3.097 1.00 85.38 87 GLY A N 1
ATOM 669 C CA . GLY A 1 87 ? 12.537 -5.296 -2.878 1.00 85.38 87 GLY A CA 1
ATOM 670 C C . GLY A 1 87 ? 12.029 -5.464 -1.438 1.00 85.38 87 GLY A C 1
ATOM 671 O O . GLY A 1 87 ? 10.970 -6.026 -1.213 1.00 85.38 87 GLY A O 1
ATOM 672 N N . THR A 1 88 ? 12.726 -4.933 -0.429 1.00 89.44 88 THR A N 1
ATOM 673 C CA . THR A 1 88 ? 12.403 -5.178 0.995 1.00 89.44 88 THR A CA 1
ATOM 674 C C . THR A 1 88 ? 11.013 -4.697 1.421 1.00 89.44 88 THR A C 1
ATOM 676 O O . THR A 1 88 ? 10.437 -5.261 2.342 1.00 89.44 88 THR A O 1
ATOM 679 N N . CYS A 1 89 ? 10.495 -3.645 0.776 1.00 90.12 89 CYS A N 1
ATOM 680 C CA . CYS A 1 89 ? 9.184 -3.065 1.079 1.00 90.12 89 CYS A CA 1
ATOM 681 C C . CYS A 1 89 ? 8.052 -3.698 0.240 1.00 90.12 89 CYS A C 1
ATOM 683 O O . CYS A 1 89 ? 6.985 -3.104 0.100 1.00 90.12 89 CYS A O 1
ATOM 685 N N . GLU A 1 90 ? 8.288 -4.851 -0.387 1.00 92.75 90 GLU A N 1
ATOM 686 C CA . GLU A 1 90 ? 7.269 -5.536 -1.176 1.00 92.75 90 GLU A CA 1
ATOM 687 C C . GLU A 1 90 ? 6.241 -6.227 -0.275 1.00 92.75 90 GLU A C 1
ATOM 689 O O . GLU A 1 90 ? 6.589 -7.009 0.611 1.00 92.75 90 GLU A O 1
ATOM 694 N N . VAL A 1 91 ? 4.960 -5.952 -0.515 1.00 92.56 91 VAL A N 1
ATOM 695 C CA . VAL A 1 91 ? 3.841 -6.639 0.139 1.00 92.56 91 VAL A CA 1
ATOM 696 C C . VAL A 1 91 ? 2.811 -7.059 -0.894 1.00 92.56 91 VAL A C 1
ATOM 698 O O . VAL A 1 91 ? 2.720 -6.491 -1.980 1.00 92.56 91 VAL A O 1
ATOM 701 N N . LYS A 1 92 ? 1.979 -8.032 -0.536 1.00 93.56 92 LYS A N 1
ATOM 702 C CA . LYS A 1 92 ? 0.910 -8.503 -1.408 1.00 93.56 92 LYS A CA 1
ATOM 703 C C . LYS A 1 92 ? -0.335 -7.625 -1.283 1.00 93.56 92 LYS A C 1
ATOM 705 O O . LYS A 1 92 ? -0.877 -7.467 -0.188 1.00 93.56 92 LYS A O 1
ATOM 710 N N . LEU A 1 93 ? -0.825 -7.118 -2.411 1.00 93.88 93 LEU A N 1
ATOM 711 C CA . LEU A 1 93 ? -2.127 -6.469 -2.534 1.00 93.88 93 LEU A CA 1
ATOM 712 C C . LEU A 1 93 ? -3.221 -7.537 -2.670 1.00 93.88 93 LEU A C 1
ATOM 714 O O . LEU A 1 93 ? -3.259 -8.317 -3.626 1.00 93.88 93 LEU A O 1
ATOM 718 N N . LEU A 1 94 ? -4.127 -7.573 -1.699 1.00 93.44 94 LEU A N 1
ATOM 719 C CA . LEU A 1 94 ? -5.238 -8.519 -1.644 1.00 93.44 94 LEU A CA 1
ATOM 720 C C . LEU A 1 94 ? -6.457 -7.973 -2.397 1.00 93.44 94 LEU A C 1
ATOM 722 O O . LEU A 1 94 ? -7.061 -8.699 -3.194 1.00 93.44 94 LEU A O 1
ATOM 726 N N . LYS A 1 95 ? -6.765 -6.682 -2.214 1.00 93.69 95 LYS A N 1
ATOM 727 C CA . LYS A 1 95 ? -7.903 -5.998 -2.847 1.00 93.69 95 LYS A CA 1
ATOM 728 C C . LYS A 1 95 ? -7.589 -4.537 -3.161 1.00 93.69 95 LYS A C 1
ATOM 730 O O . LYS A 1 95 ? -6.817 -3.895 -2.457 1.00 93.69 95 LYS A O 1
ATOM 735 N N . GLY A 1 96 ? -8.256 -4.015 -4.188 1.00 92.12 96 GLY A N 1
ATOM 736 C CA . GLY A 1 96 ? -8.149 -2.626 -4.623 1.00 92.12 96 GLY A CA 1
ATOM 737 C C . GLY A 1 96 ? -7.055 -2.430 -5.667 1.00 92.12 96 GLY A C 1
ATOM 738 O O . GLY A 1 96 ? -6.594 -3.393 -6.287 1.00 92.12 96 GLY A O 1
ATOM 739 N N . ARG A 1 97 ? -6.671 -1.173 -5.893 1.00 91.06 97 ARG A N 1
ATOM 740 C CA . ARG A 1 97 ? -5.544 -0.799 -6.753 1.00 91.06 97 ARG A CA 1
ATOM 741 C C . ARG A 1 97 ? -4.676 0.237 -6.060 1.00 91.06 97 ARG A C 1
ATOM 743 O O . ARG A 1 97 ? -5.162 1.026 -5.253 1.00 91.06 97 ARG A O 1
ATOM 750 N N . VAL A 1 98 ? -3.402 0.248 -6.422 1.00 92.06 98 VAL A N 1
ATOM 751 C CA . VAL A 1 98 ? -2.433 1.246 -5.974 1.00 92.06 98 VAL A CA 1
ATOM 752 C C . VAL A 1 98 ? -1.718 1.832 -7.184 1.00 92.06 98 VAL A C 1
ATOM 754 O O . VAL A 1 98 ? -1.554 1.159 -8.200 1.00 92.06 98 VAL A O 1
ATOM 757 N N . TYR A 1 99 ? -1.303 3.085 -7.072 1.00 89.38 99 TYR A N 1
ATOM 758 C CA . TYR A 1 99 ? -0.354 3.711 -7.974 1.00 89.38 99 TYR A CA 1
ATOM 759 C C . TYR A 1 99 ? 1.052 3.417 -7.476 1.00 89.38 99 TYR A C 1
ATOM 761 O O . TYR A 1 99 ? 1.364 3.699 -6.322 1.00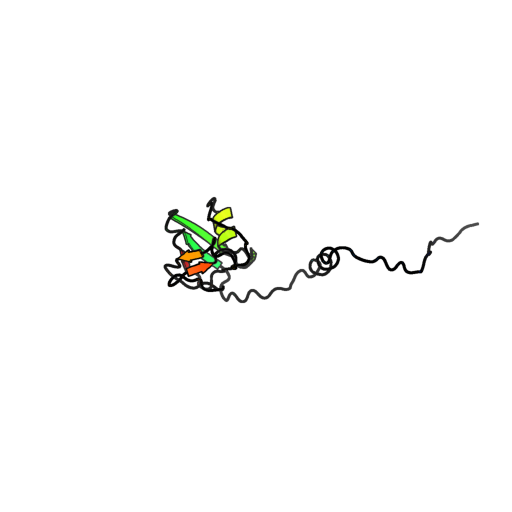 89.38 99 TYR A O 1
ATOM 769 N N . GLY A 1 100 ? 1.900 2.870 -8.338 1.00 87.06 100 GLY A N 1
ATOM 770 C CA . GLY A 1 100 ? 3.288 2.586 -8.006 1.00 87.06 100 GLY A CA 1
ATOM 771 C C . GLY A 1 100 ? 3.879 1.483 -8.879 1.00 87.06 100 GLY A C 1
ATOM 772 O O . GLY A 1 100 ? 3.164 0.891 -9.689 1.00 87.06 100 GLY A O 1
ATOM 773 N N . PRO A 1 101 ? 5.185 1.220 -8.731 1.00 84.50 101 PRO A N 1
ATOM 774 C CA . PRO A 1 101 ? 5.824 0.079 -9.369 1.00 84.50 101 PRO A CA 1
ATOM 775 C C . PRO A 1 101 ? 5.270 -1.239 -8.810 1.00 84.50 101 PRO A C 1
ATOM 777 O O . PRO A 1 101 ? 5.134 -1.405 -7.594 1.00 84.50 101 PRO A O 1
ATOM 780 N N . GLU A 1 102 ? 4.970 -2.168 -9.714 1.00 85.88 102 GLU A N 1
ATOM 781 C CA . GLU A 1 102 ? 4.619 -3.548 -9.379 1.00 85.88 102 GLU A CA 1
ATOM 782 C C . GLU A 1 102 ? 5.889 -4.338 -9.037 1.00 85.88 102 GLU A C 1
ATOM 784 O O . GLU A 1 102 ? 6.955 -4.096 -9.610 1.00 85.88 102 GLU A O 1
ATOM 789 N N . GLY A 1 103 ? 5.778 -5.241 -8.066 1.00 84.38 103 GLY A N 1
ATOM 790 C CA . GLY A 1 103 ? 6.865 -6.103 -7.615 1.00 84.38 103 GLY A CA 1
ATOM 791 C C . GLY A 1 103 ? 6.953 -7.429 -8.366 1.00 84.38 103 GLY A C 1
ATOM 792 O O . GLY A 1 103 ? 6.226 -7.680 -9.328 1.00 84.38 103 GLY A O 1
ATOM 793 N N . ASP A 1 104 ? 7.857 -8.287 -7.903 1.00 82.00 104 ASP A N 1
ATOM 794 C CA . ASP A 1 104 ? 8.102 -9.614 -8.468 1.00 82.00 104 ASP A CA 1
ATOM 795 C C . ASP A 1 104 ? 6.989 -10.619 -8.115 1.00 82.00 104 ASP A C 1
ATOM 797 O O . ASP A 1 104 ? 6.736 -11.570 -8.863 1.00 82.00 104 ASP A O 1
ATOM 801 N N . PHE A 1 105 ? 6.294 -10.438 -6.987 1.00 80.12 105 PHE A N 1
ATOM 802 C CA . PHE A 1 105 ? 5.189 -11.309 -6.596 1.00 80.12 105 PHE A CA 1
ATOM 803 C C . PH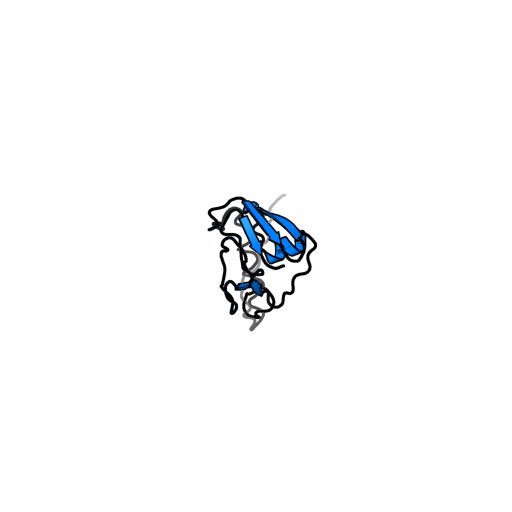E A 1 105 ? 3.907 -11.009 -7.387 1.00 80.12 105 PHE A C 1
ATOM 805 O O . PHE A 1 105 ? 3.635 -9.869 -7.766 1.00 80.12 105 PHE A O 1
ATOM 812 N N . PRO A 1 106 ? 3.019 -12.006 -7.574 1.00 83.12 106 PRO A N 1
ATOM 813 C CA . PRO A 1 106 ? 1.699 -11.749 -8.132 1.00 83.12 106 PRO A CA 1
ATOM 814 C C . PRO A 1 106 ? 0.924 -10.799 -7.211 1.00 83.12 106 PRO A C 1
ATOM 816 O O . PRO A 1 106 ? 0.590 -11.158 -6.076 1.00 83.12 106 PRO A O 1
ATOM 819 N N . LYS A 1 107 ? 0.610 -9.603 -7.727 1.00 86.12 107 LYS A N 1
ATOM 820 C CA . LYS A 1 107 ? 0.054 -8.472 -6.963 1.00 86.12 107 LYS A CA 1
ATOM 821 C C . LYS A 1 107 ? 1.002 -7.944 -5.872 1.00 86.12 107 LYS A C 1
ATOM 823 O O . LYS A 1 107 ? 0.536 -7.448 -4.848 1.00 86.12 107 LYS A O 1
ATOM 828 N N . GLY A 1 108 ? 2.311 -8.089 -6.056 1.00 90.50 108 GLY A N 1
ATOM 829 C CA . GLY A 1 108 ? 3.331 -7.473 -5.215 1.00 90.50 108 GLY A CA 1
ATOM 830 C C . GLY A 1 108 ? 3.379 -5.969 -5.458 1.00 90.50 108 GLY A C 1
ATOM 831 O O . GLY A 1 108 ? 3.361 -5.521 -6.603 1.00 90.50 108 GLY A O 1
ATOM 832 N N . ILE A 1 109 ? 3.399 -5.183 -4.388 1.00 92.69 109 ILE A N 1
ATOM 833 C CA . ILE A 1 109 ? 3.482 -3.723 -4.447 1.00 92.69 109 ILE A CA 1
ATOM 834 C C . ILE A 1 109 ? 4.569 -3.235 -3.494 1.00 92.69 109 ILE A C 1
ATOM 836 O O . ILE A 1 109 ? 4.721 -3.753 -2.385 1.00 92.69 109 ILE A O 1
ATOM 840 N N . PHE A 1 110 ? 5.306 -2.204 -3.892 1.00 93.38 110 PHE A N 1
ATOM 841 C CA . PHE A 1 110 ? 6.329 -1.595 -3.046 1.00 93.38 110 PHE A CA 1
ATOM 842 C C . PHE A 1 110 ? 5.713 -0.487 -2.188 1.00 93.38 110 PHE A C 1
ATOM 844 O O . PHE A 1 110 ? 5.591 0.654 -2.639 1.00 93.38 110 PHE A O 1
ATOM 851 N N . ILE A 1 111 ? 5.344 -0.783 -0.934 1.00 92.50 111 ILE A N 1
ATOM 852 C CA . ILE A 1 111 ? 4.613 0.168 -0.064 1.00 92.50 111 ILE A CA 1
ATOM 853 C C . ILE A 1 111 ? 5.363 1.476 0.183 1.00 92.50 111 ILE A C 1
ATOM 855 O O . ILE A 1 111 ? 4.753 2.488 0.512 1.00 92.50 111 ILE A O 1
ATOM 859 N N . CYS A 1 112 ? 6.684 1.466 0.006 1.00 91.25 112 CYS A N 1
ATOM 860 C CA . CYS A 1 112 ? 7.532 2.635 0.171 1.00 91.25 112 CYS A CA 1
ATOM 861 C C . CYS A 1 112 ? 7.425 3.666 -0.965 1.00 91.25 112 CYS A C 1
ATOM 863 O O . CYS A 1 112 ? 7.904 4.781 -0.799 1.00 91.25 112 CYS A O 1
ATOM 865 N N . HIS A 1 113 ? 6.798 3.308 -2.088 1.00 89.69 113 HIS A N 1
ATOM 866 C CA . HIS A 1 113 ? 6.575 4.190 -3.240 1.00 89.69 113 HIS A CA 1
ATOM 867 C C . HIS A 1 113 ? 5.161 4.024 -3.835 1.00 89.69 113 HIS A C 1
ATOM 869 O O . HIS A 1 113 ? 4.889 4.451 -4.956 1.00 89.69 113 HIS A O 1
ATOM 875 N N . SER A 1 114 ? 4.267 3.352 -3.104 1.00 90.62 114 SER A N 1
ATOM 876 C CA . SER A 1 114 ? 2.901 3.087 -3.552 1.00 90.62 114 SER A CA 1
ATOM 877 C C . SER A 1 114 ? 1.900 3.980 -2.829 1.00 90.62 114 SER A C 1
ATOM 879 O O . SER A 1 114 ? 2.026 4.211 -1.622 1.00 90.62 114 SER A O 1
ATOM 881 N N . TYR A 1 115 ? 0.884 4.415 -3.570 1.00 92.12 115 TYR A N 1
ATOM 882 C CA . TYR A 1 115 ? -0.231 5.245 -3.113 1.00 92.12 115 TYR A CA 1
ATOM 883 C C . TYR A 1 115 ? -1.558 4.564 -3.458 1.00 92.12 115 TYR A C 1
ATOM 885 O O . TYR A 1 115 ? -1.629 3.855 -4.460 1.00 92.12 115 TYR A O 1
ATOM 893 N N . PRO A 1 116 ? -2.625 4.730 -2.668 1.00 92.31 116 PRO A N 1
ATOM 894 C CA . PRO A 1 116 ? -3.912 4.128 -2.996 1.00 92.31 116 PRO A CA 1
ATOM 895 C C . PRO A 1 116 ? -4.488 4.732 -4.287 1.00 92.31 116 PRO A C 1
ATOM 897 O O . PRO A 1 116 ? -4.484 5.943 -4.478 1.00 92.31 116 PRO A O 1
ATOM 900 N N . ALA A 1 117 ? -4.996 3.874 -5.174 1.00 91.06 117 ALA A N 1
ATOM 901 C CA . ALA A 1 117 ? -5.700 4.273 -6.397 1.00 91.06 117 ALA A CA 1
ATOM 9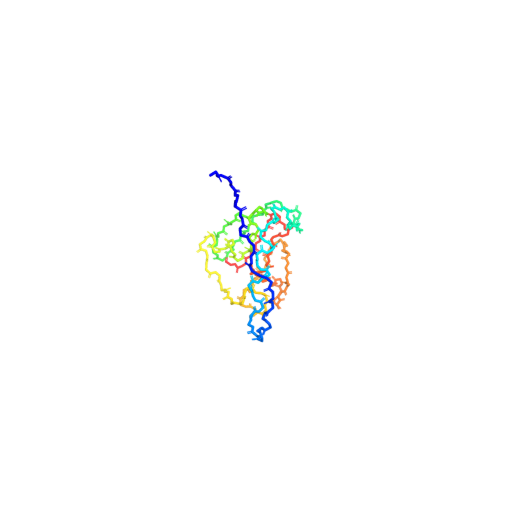02 C C . ALA A 1 117 ? -7.216 4.053 -6.308 1.00 91.06 117 ALA A C 1
ATOM 904 O O . ALA A 1 117 ? -7.964 4.472 -7.188 1.00 91.06 117 ALA A O 1
ATOM 905 N N . THR A 1 118 ? -7.678 3.370 -5.260 1.00 92.38 118 THR A N 1
ATOM 906 C CA . THR A 1 118 ? -9.093 3.153 -4.948 1.00 92.38 118 THR A CA 1
ATOM 907 C C . THR A 1 118 ? -9.392 3.557 -3.510 1.00 92.38 118 THR A C 1
ATOM 909 O O . THR A 1 118 ? -8.518 3.471 -2.651 1.00 92.38 118 THR A O 1
ATOM 912 N N . ALA A 1 119 ? -10.642 3.942 -3.236 1.00 92.50 119 ALA A N 1
ATOM 913 C CA . ALA A 1 119 ? -11.096 4.357 -1.904 1.00 92.50 119 ALA A CA 1
ATOM 914 C C . ALA A 1 119 ? -10.962 3.261 -0.829 1.00 92.50 119 ALA A C 1
ATOM 916 O O . ALA A 1 119 ? -11.005 3.546 0.362 1.00 92.50 119 ALA A O 1
ATOM 917 N N . GLU A 1 120 ? -10.791 2.006 -1.236 1.00 94.12 120 GLU A N 1
ATOM 918 C CA . GLU A 1 120 ? -10.529 0.879 -0.348 1.00 94.12 120 GLU A CA 1
ATOM 919 C C . GLU A 1 120 ? -9.403 0.028 -0.936 1.00 94.12 120 GLU A C 1
ATOM 921 O O . GLU A 1 120 ? -9.447 -0.337 -2.120 1.00 94.12 120 GLU A O 1
ATOM 926 N N . ILE A 1 121 ? -8.404 -0.297 -0.114 1.00 94.94 121 ILE A N 1
ATOM 927 C CA . ILE A 1 121 ? -7.344 -1.255 -0.438 1.00 94.94 121 ILE A CA 1
ATOM 928 C C . ILE A 1 121 ? -7.101 -2.199 0.744 1.00 94.94 121 ILE A C 1
ATOM 930 O O . ILE A 1 121 ? -7.180 -1.799 1.906 1.00 94.94 121 ILE A O 1
ATOM 934 N N . GLU A 1 122 ? -6.772 -3.453 0.444 1.00 95.50 122 GLU A N 1
ATOM 935 C CA . GLU A 1 122 ? -6.405 -4.463 1.443 1.00 95.50 122 GLU A CA 1
ATOM 936 C C . GLU A 1 122 ? -5.023 -5.013 1.106 1.00 95.50 122 GLU A C 1
ATOM 938 O O . GLU A 1 122 ? -4.800 -5.480 -0.015 1.00 95.50 122 GLU A O 1
ATOM 943 N N . ILE A 1 123 ? -4.099 -4.964 2.062 1.00 94.19 123 ILE A N 1
ATOM 944 C CA . ILE A 1 123 ? -2.715 -5.415 1.890 1.00 94.19 123 ILE A CA 1
ATOM 945 C C . ILE A 1 123 ? -2.312 -6.369 3.010 1.00 94.19 123 ILE A C 1
ATOM 947 O O . ILE A 1 123 ? -2.745 -6.235 4.156 1.00 94.19 123 ILE A O 1
ATOM 951 N N . GLU A 1 124 ? -1.457 -7.330 2.672 1.00 92.94 124 GLU A N 1
ATOM 952 C CA . GLU A 1 124 ? -1.005 -8.372 3.593 1.00 92.94 124 GLU A CA 1
ATOM 953 C C . GLU A 1 124 ? 0.133 -7.886 4.510 1.00 92.94 124 GLU A C 1
ATOM 955 O O . GLU A 1 124 ? 1.264 -8.374 4.437 1.00 92.94 124 GLU A O 1
ATOM 960 N N . LEU A 1 125 ? -0.177 -6.910 5.369 1.00 88.12 125 LEU A N 1
ATOM 961 C CA . LEU A 1 125 ? 0.735 -6.297 6.344 1.00 88.12 125 LEU A CA 1
ATOM 962 C C . LEU A 1 125 ? 0.138 -6.262 7.756 1.00 88.12 125 LEU A C 1
ATOM 964 O O . LEU A 1 125 ? -1.104 -6.222 7.883 1.00 88.12 125 LEU A O 1
#

InterPro domains:
  IPR001041 2Fe-2S ferredoxin-type iron-sulfur binding domain [PF00111] (57-103)
  IPR001041 2Fe-2S ferredoxin-type iron-sulfur binding domain [PS51085] (45-125)
  IPR001041 2F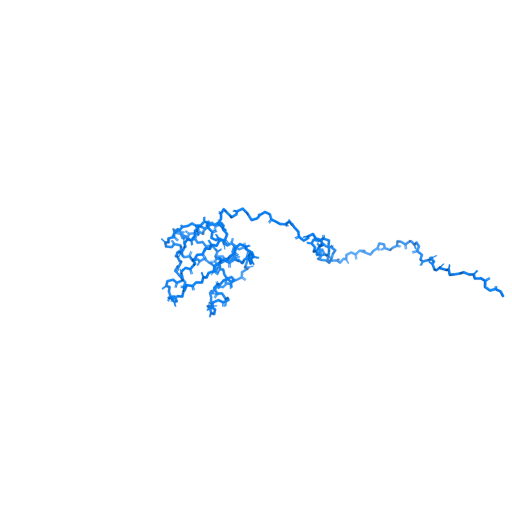e-2S ferredoxin-type iron-sulfur binding domain [cd00207] (47-105)
  IPR006058 2Fe-2S ferredoxin, iron-sulphur binding site [PS00197] (81-89)
  IPR012675 Beta-grasp domain superfamily [G3DSA:3.10.20.30] (37-125)
  IPR036010 2Fe-2S ferredoxin-like superfamily [SSF54292] (44-125)